Protein AF-A0A0M2PXL9-F1 (afdb_monomer)

pLDDT: mean 94.6, std 4.39, range [70.94, 98.0]

Sequence (59 aa):
EQALRWYRLEEGEYRQQEPDAEGLIKSGVFPGLWLAVEALLAGQMAEVLQGVQQGIAAR

Solvent-accessible surface area (backbone atoms only — not comparable to full-atom values): 3561 Å² total; per-residue (Å²): 137,85,80,86,86,47,67,46,81,53,98,90,38,77,43,75,61,68,56,47,99,85,39,34,39,71,46,94,84,45,85,26,45,23,40,28,52,67,32,56,74,72,65,38,57,73,56,24,49,48,34,28,51,51,29,53,68,75,104

Organism: NCBI:txid317619

Radius of gyration: 11.76 Å; Cα contacts (8 Å, |Δi|>4): 80; chains: 1; bounding box: 27×23×28 Å

Structure (mmCIF, N/CA/C/O backbone):
data_AF-A0A0M2PXL9-F1
#
_entry.id   AF-A0A0M2PXL9-F1
#
loop_
_atom_site.group_PDB
_atom_site.id
_atom_site.type_symbol
_atom_site.label_atom_id
_atom_site.label_alt_id
_atom_site.label_comp_id
_atom_site.label_asym_id
_atom_site.label_entity_id
_atom_site.label_seq_id
_atom_site.pdbx_PDB_ins_code
_atom_site.Cartn_x
_atom_site.Cartn_y
_atom_site.Cartn_z
_atom_site.occupancy
_atom_site.B_iso_or_equiv
_atom_site.auth_seq_id
_atom_site.auth_comp_id
_atom_site.auth_asym_id
_atom_site.auth_atom_id
_atom_site.pdbx_PDB_model_num
ATOM 1 N N . GLU A 1 1 ? -5.381 9.488 15.677 1.00 78.00 1 GLU A N 1
ATOM 2 C CA . GLU A 1 1 ? -5.682 9.015 14.309 1.00 78.00 1 GLU A CA 1
ATOM 3 C C . GLU A 1 1 ? -4.540 8.139 13.820 1.00 78.00 1 GLU A C 1
ATOM 5 O O . GLU A 1 1 ? -3.395 8.421 14.164 1.00 78.00 1 GLU A O 1
ATOM 10 N N . GLN A 1 2 ? -4.844 7.062 13.095 1.00 89.81 2 GLN A N 1
ATOM 11 C CA . GLN A 1 2 ? -3.841 6.206 12.454 1.00 89.81 2 GLN A CA 1
ATOM 12 C C . GLN A 1 2 ? -3.743 6.597 10.979 1.00 89.81 2 GLN A C 1
ATOM 14 O O . GLN A 1 2 ? -4.761 6.860 10.348 1.00 89.81 2 GLN A O 1
ATOM 19 N N . ALA A 1 3 ? -2.528 6.648 10.441 1.00 92.06 3 ALA A N 1
ATOM 20 C CA . ALA A 1 3 ? -2.288 6.971 9.041 1.00 92.06 3 ALA A CA 1
ATOM 21 C C . ALA A 1 3 ? -1.167 6.091 8.490 1.00 92.06 3 ALA A C 1
ATOM 23 O O . ALA A 1 3 ? -0.159 5.862 9.165 1.00 92.06 3 ALA A O 1
ATOM 24 N N . LEU A 1 4 ? -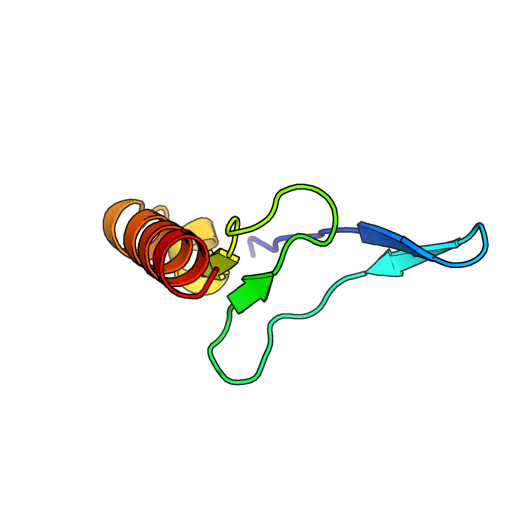1.333 5.626 7.253 1.00 94.31 4 LEU A N 1
ATOM 25 C CA . LEU A 1 4 ? -0.293 4.920 6.520 1.00 94.31 4 LEU A CA 1
ATOM 26 C C . LEU A 1 4 ? 0.573 5.954 5.806 1.00 94.31 4 LEU A C 1
ATOM 28 O O . LEU A 1 4 ? 0.087 6.690 4.955 1.00 94.31 4 LEU A O 1
ATOM 32 N N . ARG A 1 5 ? 1.865 5.993 6.132 1.00 95.19 5 ARG A N 1
ATOM 33 C CA . ARG A 1 5 ? 2.841 6.810 5.404 1.00 95.19 5 ARG A CA 1
ATOM 34 C C . ARG A 1 5 ? 3.744 5.895 4.596 1.00 95.19 5 ARG A C 1
ATOM 36 O O . ARG A 1 5 ? 4.676 5.307 5.142 1.00 95.19 5 ARG A O 1
ATOM 43 N N . TRP A 1 6 ? 3.448 5.755 3.309 1.00 95.00 6 TRP A N 1
ATOM 44 C CA . TRP A 1 6 ? 4.264 4.975 2.383 1.00 95.00 6 TRP A CA 1
ATOM 45 C C . TRP A 1 6 ? 5.036 5.923 1.475 1.00 95.00 6 TRP A C 1
ATOM 47 O O . TRP A 1 6 ? 4.433 6.729 0.781 1.00 95.00 6 TRP A O 1
ATOM 57 N N . TYR A 1 7 ? 6.363 5.813 1.445 1.00 94.94 7 TYR A N 1
ATOM 58 C CA . TYR A 1 7 ? 7.206 6.577 0.525 1.00 94.94 7 TYR A CA 1
ATOM 59 C C . TYR A 1 7 ? 7.791 5.696 -0.578 1.00 94.94 7 TYR A C 1
ATOM 61 O O . TYR A 1 7 ? 8.207 4.562 -0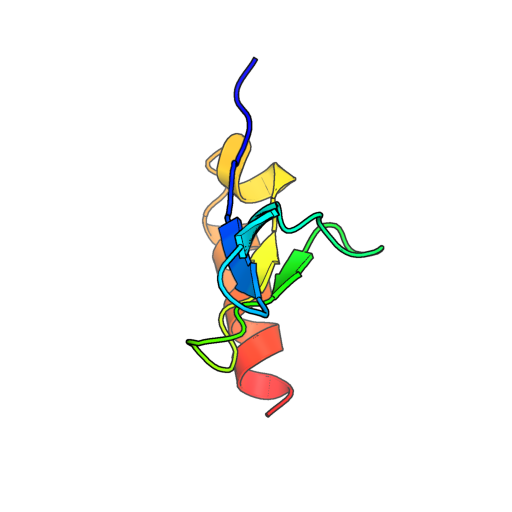.329 1.00 94.94 7 TYR A O 1
ATOM 69 N N . ARG A 1 8 ? 7.864 6.234 -1.795 1.00 92.81 8 ARG A N 1
ATOM 70 C CA . ARG A 1 8 ? 8.651 5.675 -2.895 1.00 92.81 8 ARG A CA 1
ATOM 71 C C . ARG A 1 8 ? 9.832 6.595 -3.169 1.00 92.81 8 ARG A C 1
ATOM 73 O O . ARG A 1 8 ? 9.685 7.811 -3.124 1.00 92.81 8 ARG A O 1
ATOM 80 N N . LEU A 1 9 ? 10.992 6.005 -3.437 1.00 93.00 9 LEU A N 1
ATOM 81 C CA . LEU A 1 9 ? 12.146 6.754 -3.912 1.00 93.00 9 LEU A CA 1
ATOM 82 C C . LEU A 1 9 ? 11.954 7.055 -5.404 1.00 93.00 9 LEU A C 1
ATOM 84 O O . LEU A 1 9 ? 11.948 6.135 -6.221 1.00 93.00 9 LEU A O 1
ATOM 88 N N . GLU A 1 10 ? 11.789 8.328 -5.741 1.00 91.06 10 GLU A N 1
ATOM 89 C CA . GLU A 1 10 ? 11.648 8.834 -7.105 1.00 91.06 10 GLU A CA 1
ATOM 90 C C . GLU A 1 10 ? 12.682 9.944 -7.306 1.00 91.06 10 GLU A C 1
ATOM 92 O O . GLU A 1 10 ? 12.728 10.897 -6.535 1.00 91.06 10 GLU A O 1
ATOM 97 N N . GLU A 1 11 ? 13.558 9.789 -8.304 1.00 92.12 11 GLU A N 1
ATOM 98 C CA . GLU A 1 11 ? 14.587 10.788 -8.655 1.00 92.12 11 GLU A CA 1
ATOM 99 C C . GLU A 1 11 ? 15.494 11.218 -7.481 1.00 92.12 11 GLU A C 1
ATOM 101 O O . GLU A 1 11 ? 15.985 12.340 -7.425 1.00 92.12 11 GLU A O 1
ATOM 106 N N . GLY A 1 12 ? 15.754 10.302 -6.541 1.00 95.19 12 GLY A N 1
ATOM 107 C CA . GLY A 1 12 ? 16.586 10.569 -5.36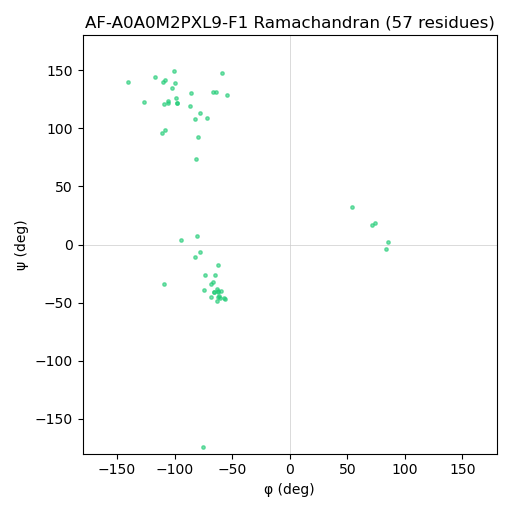2 1.00 95.19 12 GLY A CA 1
ATOM 108 C C . GLY A 1 12 ? 15.834 11.186 -4.178 1.00 95.19 12 GLY A C 1
ATOM 109 O O . GLY A 1 12 ? 16.443 11.411 -3.134 1.00 95.19 12 GLY A O 1
ATOM 110 N N . GLU A 1 13 ? 14.522 11.390 -4.294 1.00 96.25 13 GLU A N 1
ATOM 111 C CA . GLU A 1 13 ? 13.671 11.937 -3.238 1.00 96.25 13 GLU A CA 1
ATOM 112 C C . GLU A 1 13 ? 12.603 10.934 -2.791 1.00 96.25 13 GLU A C 1
ATOM 114 O O . GLU A 1 13 ? 12.045 10.176 -3.585 1.00 96.25 13 GLU A O 1
ATOM 119 N N . TYR A 1 14 ? 12.287 10.927 -1.495 1.00 95.12 14 TYR A N 1
ATOM 120 C CA . TYR A 1 14 ? 11.179 10.133 -0.970 1.00 95.12 14 TYR A CA 1
ATOM 121 C C . TYR A 1 14 ? 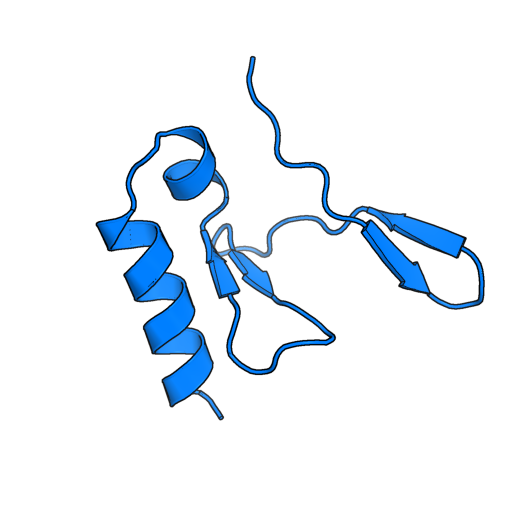9.861 10.873 -1.177 1.00 95.12 14 TYR A C 1
ATOM 123 O O . TYR A 1 14 ? 9.565 11.838 -0.474 1.00 95.12 14 TYR A O 1
ATOM 131 N N . ARG A 1 15 ? 9.041 10.385 -2.107 1.00 94.88 15 ARG A N 1
ATOM 132 C CA . ARG A 1 15 ? 7.698 10.909 -2.359 1.00 94.88 15 ARG A CA 1
ATOM 133 C C . ARG A 1 15 ? 6.657 10.045 -1.679 1.00 94.88 15 ARG A C 1
ATOM 135 O O . ARG A 1 15 ? 6.629 8.826 -1.868 1.00 94.88 15 ARG A O 1
ATOM 142 N N . GLN A 1 16 ? 5.815 10.683 -0.872 1.00 95.38 16 GLN A N 1
ATOM 143 C CA . GLN A 1 16 ? 4.694 9.998 -0.247 1.00 95.38 16 GLN A CA 1
ATOM 144 C C . GLN A 1 16 ? 3.730 9.524 -1.335 1.00 95.38 16 GLN A C 1
ATOM 146 O O . GLN A 1 16 ? 3.400 10.267 -2.255 1.00 95.38 16 GLN A O 1
ATOM 151 N N . GLN A 1 17 ? 3.343 8.260 -1.246 1.00 95.19 17 GLN A N 1
ATOM 152 C CA . GLN A 1 17 ? 2.342 7.652 -2.099 1.00 95.19 17 GLN A CA 1
ATOM 153 C C . GLN A 1 17 ? 0.975 7.929 -1.491 1.00 95.19 17 GLN A C 1
ATOM 155 O O . GLN A 1 17 ? 0.758 7.665 -0.307 1.00 95.19 17 GLN A O 1
ATOM 160 N N . GLU A 1 18 ? 0.069 8.419 -2.322 1.00 95.19 18 GLU A N 1
ATOM 161 C CA . GLU A 1 18 ? -1.330 8.597 -1.963 1.00 95.19 18 GLU A CA 1
ATOM 162 C C . GLU A 1 18 ? -2.156 7.439 -2.543 1.00 95.19 18 GLU A C 1
ATOM 164 O O . GLU A 1 18 ? -1.781 6.883 -3.585 1.00 95.19 18 GLU A O 1
ATOM 169 N N . PRO A 1 19 ? -3.253 7.041 -1.878 1.00 96.00 19 PRO A N 1
ATOM 170 C CA . PRO A 1 19 ? -4.187 6.077 -2.440 1.00 96.00 19 PRO A CA 1
ATOM 171 C C . PRO A 1 19 ? -4.768 6.587 -3.765 1.00 96.00 19 PRO A C 1
ATOM 173 O O . PRO A 1 19 ? -4.962 7.789 -3.952 1.00 96.00 19 PRO A O 1
ATOM 176 N N . ASP A 1 20 ? -5.066 5.672 -4.682 1.00 95.31 20 ASP A N 1
ATOM 177 C CA . ASP A 1 20 ? -5.812 5.998 -5.895 1.00 95.31 20 ASP A CA 1
ATOM 178 C C . ASP A 1 20 ? -7.315 6.210 -5.613 1.00 95.31 20 ASP A C 1
ATOM 180 O O . ASP A 1 20 ? -7.767 6.223 -4.467 1.00 95.31 20 ASP A O 1
ATOM 184 N N . ALA A 1 21 ? -8.108 6.387 -6.675 1.00 95.56 21 ALA A N 1
ATOM 185 C CA . ALA A 1 21 ? -9.553 6.596 -6.568 1.00 95.56 21 ALA A CA 1
ATOM 186 C C . ALA A 1 21 ? -10.311 5.412 -5.932 1.00 95.56 21 ALA A C 1
ATOM 188 O O . ALA A 1 21 ? -11.445 5.588 -5.493 1.00 95.56 21 ALA A O 1
ATOM 189 N N . GLU A 1 22 ? -9.702 4.226 -5.876 1.00 94.06 22 GLU A N 1
ATOM 190 C CA . GLU A 1 22 ? -10.246 3.025 -5.235 1.00 94.06 22 GLU A CA 1
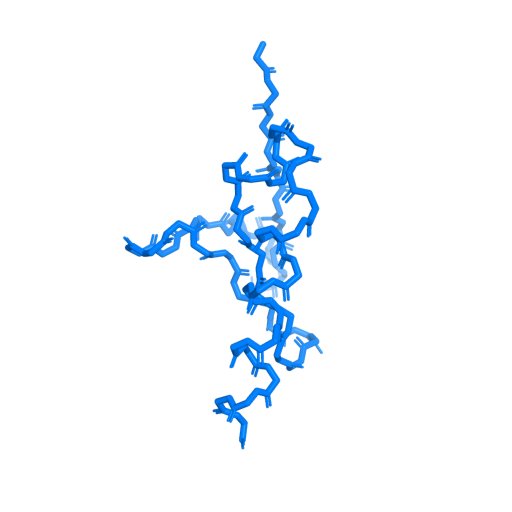ATOM 191 C C . GLU A 1 22 ? -9.746 2.879 -3.785 1.00 94.06 22 GLU A C 1
ATOM 193 O O . GLU A 1 22 ? -10.043 1.890 -3.116 1.00 94.06 22 GLU A O 1
ATOM 198 N N . GLY A 1 23 ? -8.976 3.849 -3.278 1.00 96.19 23 GLY A N 1
ATOM 199 C CA . GLY A 1 23 ? -8.378 3.794 -1.945 1.00 96.19 23 GLY A CA 1
ATOM 200 C C . GLY A 1 23 ? -7.192 2.829 -1.851 1.00 96.19 23 GLY A C 1
ATOM 201 O O . GLY A 1 23 ? -6.816 2.421 -0.745 1.00 96.19 23 GLY A O 1
ATOM 202 N N . LEU A 1 24 ? -6.590 2.456 -2.987 1.00 96.88 24 LEU A N 1
ATOM 203 C CA . LEU A 1 24 ? -5.483 1.507 -3.060 1.00 96.88 24 LEU A CA 1
ATOM 204 C C . LEU A 1 24 ? -4.138 2.219 -3.248 1.00 96.88 24 LEU A C 1
ATOM 206 O O . LEU A 1 24 ? -3.978 3.058 -4.131 1.00 96.88 24 LEU A O 1
ATOM 210 N N . ILE A 1 25 ? -3.119 1.815 -2.485 1.00 97.19 25 ILE A N 1
ATOM 211 C CA . ILE A 1 25 ? -1.715 2.119 -2.805 1.00 97.19 25 ILE A CA 1
ATOM 212 C C . ILE A 1 25 ? -1.097 0.913 -3.510 1.00 97.19 25 ILE A C 1
ATOM 214 O O . ILE A 1 25 ? -1.039 -0.187 -2.957 1.00 97.19 25 ILE A O 1
ATOM 218 N N . LYS A 1 26 ? -0.596 1.127 -4.730 1.00 95.69 26 LYS A N 1
ATOM 219 C CA . LYS A 1 26 ? 0.012 0.089 -5.574 1.00 95.69 26 LYS A CA 1
ATOM 220 C C . LYS A 1 26 ? 1.537 0.131 -5.449 1.00 95.69 26 LYS A C 1
ATOM 222 O O . LYS A 1 26 ? 2.176 1.152 -5.720 1.00 95.69 26 LYS A O 1
ATOM 227 N N . SER A 1 27 ? 2.141 -0.980 -5.034 1.00 93.94 27 SER A N 1
ATOM 228 C CA . SER A 1 27 ? 3.594 -1.066 -4.890 1.00 93.94 27 SER A CA 1
ATOM 229 C C . SER A 1 27 ? 4.296 -0.980 -6.244 1.00 93.94 27 SER A C 1
ATOM 231 O O . SER A 1 27 ? 3.973 -1.713 -7.174 1.00 93.94 27 SER A O 1
ATOM 233 N N . GLY A 1 28 ? 5.308 -0.114 -6.329 1.00 90.06 28 GLY A N 1
ATOM 234 C CA . GLY A 1 28 ? 6.197 -0.035 -7.493 1.00 90.06 28 GLY A CA 1
ATOM 235 C C . GLY A 1 28 ? 7.322 -1.078 -7.483 1.00 90.06 28 GLY A C 1
ATOM 236 O O . GLY A 1 28 ? 8.005 -1.236 -8.487 1.00 90.06 28 GLY A O 1
ATOM 237 N N . VAL A 1 29 ? 7.529 -1.778 -6.359 1.00 90.75 29 VAL A N 1
ATOM 238 C CA . VAL A 1 29 ? 8.626 -2.751 -6.170 1.00 90.75 29 VAL A CA 1
ATOM 239 C C . VAL A 1 29 ? 8.111 -4.188 -6.133 1.00 90.75 29 VAL A C 1
ATOM 241 O O . VAL A 1 29 ? 8.782 -5.093 -6.621 1.00 90.75 29 VAL A O 1
ATOM 244 N N . PHE A 1 30 ? 6.915 -4.402 -5.581 1.00 92.25 30 PHE A N 1
ATOM 245 C CA . PHE A 1 30 ? 6.276 -5.712 -5.487 1.00 92.25 30 PHE A CA 1
ATOM 246 C C . PHE A 1 30 ? 5.056 -5.756 -6.416 1.00 92.25 30 PHE A C 1
ATOM 248 O O . PHE A 1 30 ? 3.978 -5.306 -6.020 1.00 92.25 30 PHE A O 1
ATOM 255 N N . PRO A 1 31 ? 5.191 -6.278 -7.651 1.00 90.75 31 PRO A N 1
ATOM 256 C CA . PRO A 1 31 ? 4.069 -6.391 -8.574 1.00 90.75 31 PRO A CA 1
ATOM 257 C C . PRO A 1 31 ? 2.902 -7.155 -7.943 1.00 90.75 31 PRO A C 1
ATOM 259 O O . PRO A 1 31 ? 3.087 -8.245 -7.404 1.00 90.75 31 PRO A O 1
ATOM 262 N N . GLY A 1 32 ? 1.711 -6.565 -8.010 1.00 94.38 32 GLY A N 1
ATOM 263 C CA . GLY A 1 32 ? 0.478 -7.117 -7.447 1.00 94.38 32 GLY A CA 1
ATOM 264 C C . GLY A 1 32 ? 0.241 -6.842 -5.960 1.00 94.38 32 GLY A C 1
ATOM 265 O O . GLY A 1 32 ? -0.830 -7.154 -5.451 1.00 94.38 32 GLY A O 1
ATOM 266 N N . LEU A 1 33 ? 1.180 -6.200 -5.257 1.00 96.62 33 LEU A N 1
ATOM 267 C CA . LEU A 1 33 ? 0.934 -5.712 -3.900 1.00 96.62 33 LEU A CA 1
ATOM 268 C C . LEU A 1 33 ? 0.150 -4.396 -3.958 1.00 96.62 33 LEU A C 1
ATOM 270 O O . LEU A 1 33 ? 0.737 -3.316 -4.078 1.00 96.62 33 LEU A O 1
ATOM 274 N N . TRP A 1 34 ? -1.175 -4.495 -3.900 1.00 96.94 34 TRP A N 1
ATOM 275 C CA . TRP A 1 34 ? -2.090 -3.359 -3.795 1.00 96.94 34 TRP A CA 1
ATOM 276 C C . TRP A 1 34 ? -2.708 -3.352 -2.393 1.00 96.94 34 TRP A C 1
ATOM 278 O O . TRP A 1 34 ? -3.315 -4.339 -1.984 1.00 96.94 34 TRP A O 1
ATOM 288 N N . LEU A 1 35 ? -2.519 -2.269 -1.636 1.00 97.56 35 LEU A N 1
ATOM 289 C CA . LEU A 1 35 ? -3.012 -2.154 -0.261 1.00 97.56 35 LEU A CA 1
ATOM 290 C C . LEU A 1 35 ? -4.225 -1.232 -0.177 1.00 97.56 35 LEU A C 1
ATOM 292 O O . LEU A 1 35 ? -4.108 -0.048 -0.482 1.00 97.56 35 LEU A O 1
ATOM 296 N N . ALA A 1 36 ? -5.341 -1.761 0.325 1.00 97.75 36 ALA A N 1
ATOM 297 C CA . ALA A 1 36 ? -6.504 -0.977 0.733 1.00 97.75 36 ALA A CA 1
ATOM 298 C C . ALA A 1 36 ? -6.192 -0.221 2.026 1.00 97.75 36 ALA A C 1
ATOM 300 O O . ALA A 1 36 ? -6.030 -0.829 3.087 1.00 97.75 36 ALA A O 1
ATOM 301 N N . VAL A 1 37 ? -6.053 1.102 1.928 1.00 96.75 37 VAL A N 1
ATOM 302 C CA . VAL A 1 37 ? -5.516 1.924 3.022 1.00 96.75 37 VAL A CA 1
ATOM 303 C C . VAL A 1 37 ? -6.472 1.985 4.207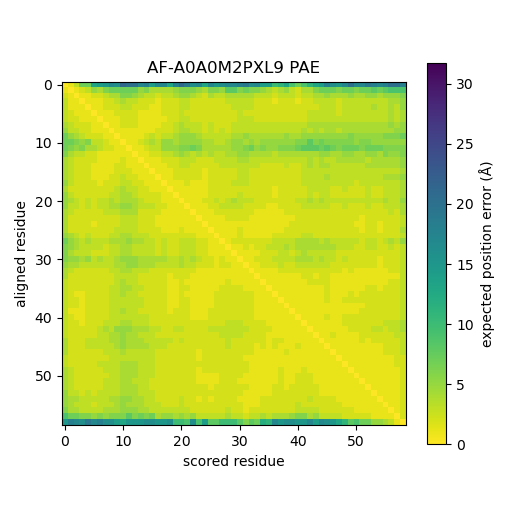 1.00 96.75 37 VAL A C 1
ATOM 305 O O . VAL A 1 37 ? -6.037 1.778 5.338 1.00 96.75 37 VAL A O 1
ATOM 308 N N . GLU A 1 38 ? -7.766 2.192 3.967 1.00 96.62 38 GLU A N 1
ATOM 309 C CA . GLU A 1 38 ? -8.767 2.226 5.040 1.00 96.62 38 GLU A CA 1
ATOM 310 C C . GLU A 1 38 ? -8.861 0.880 5.766 1.00 96.62 38 GLU A C 1
ATOM 312 O O . GLU A 1 38 ? -8.734 0.832 6.990 1.00 96.62 38 GLU A O 1
ATOM 317 N N . ALA A 1 39 ? -8.968 -0.218 5.013 1.00 97.44 39 ALA A N 1
ATOM 318 C CA . ALA A 1 39 ? -9.014 -1.570 5.565 1.00 97.44 39 ALA A CA 1
ATOM 319 C C . ALA A 1 39 ? -7.754 -1.914 6.372 1.00 97.44 39 ALA A C 1
ATOM 321 O O . ALA A 1 39 ? -7.838 -2.525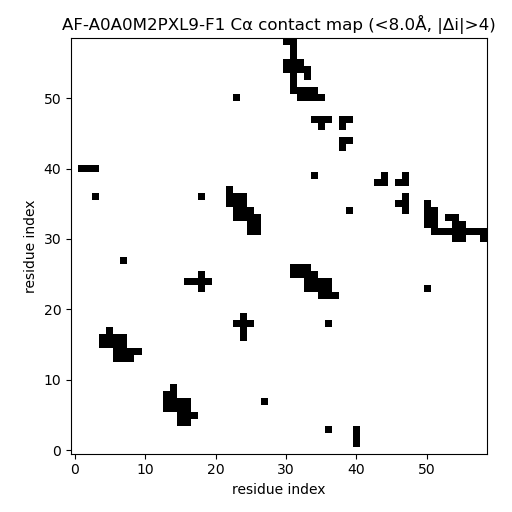 7.439 1.00 97.44 39 ALA A O 1
ATOM 322 N N . LEU A 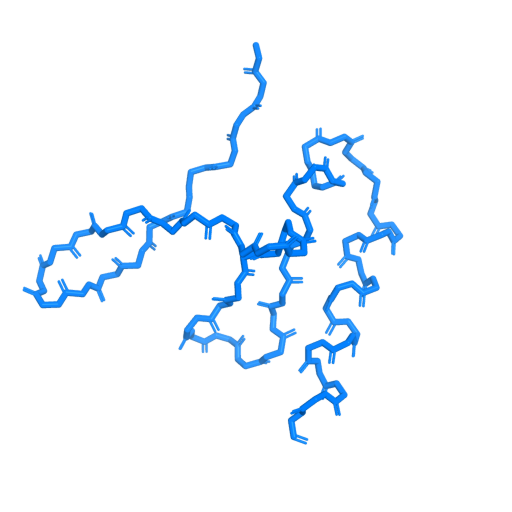1 40 ? -6.573 -1.498 5.900 1.00 96.88 40 LEU A N 1
ATOM 323 C CA . LEU A 1 40 ? -5.319 -1.705 6.620 1.00 96.88 40 LEU A CA 1
ATOM 324 C C . LEU A 1 40 ? -5.324 -0.971 7.966 1.00 96.88 40 LEU A C 1
ATOM 326 O O . LEU A 1 40 ? -4.945 -1.558 8.979 1.00 96.88 40 LEU A O 1
ATOM 330 N N . LEU A 1 41 ? -5.769 0.287 7.986 1.00 96.62 41 LEU A N 1
ATOM 331 C CA . LEU A 1 41 ? -5.855 1.086 9.210 1.00 96.62 41 LEU A CA 1
ATOM 332 C C . LEU A 1 41 ? -6.927 0.551 10.169 1.00 96.62 41 LEU A C 1
ATOM 334 O O . LEU A 1 41 ? -6.723 0.569 11.379 1.00 96.62 41 LEU A O 1
ATOM 338 N N . ALA A 1 42 ? -8.024 0.009 9.640 1.00 96.94 42 ALA A N 1
ATOM 339 C CA . ALA A 1 42 ? -9.088 -0.630 10.411 1.00 96.94 42 ALA A CA 1
ATOM 340 C C . ALA A 1 42 ? -8.752 -2.064 10.876 1.00 96.94 42 ALA A C 1
ATOM 342 O O . ALA A 1 42 ? -9.527 -2.666 11.619 1.00 96.94 42 ALA A O 1
ATOM 343 N N . GLY A 1 43 ? -7.620 -2.639 10.447 1.00 96.38 43 GLY A N 1
ATOM 344 C CA . GLY A 1 43 ? -7.245 -4.026 10.752 1.00 96.38 43 GLY A CA 1
ATOM 345 C C . GLY A 1 43 ? -8.080 -5.085 10.016 1.00 96.38 43 GLY A C 1
ATOM 346 O O . GLY A 1 43 ? -8.066 -6.260 10.390 1.00 96.38 43 GLY A O 1
ATOM 347 N N . GLN A 1 44 ? -8.799 -4.703 8.961 1.00 98.00 44 GLN A N 1
ATOM 348 C CA . 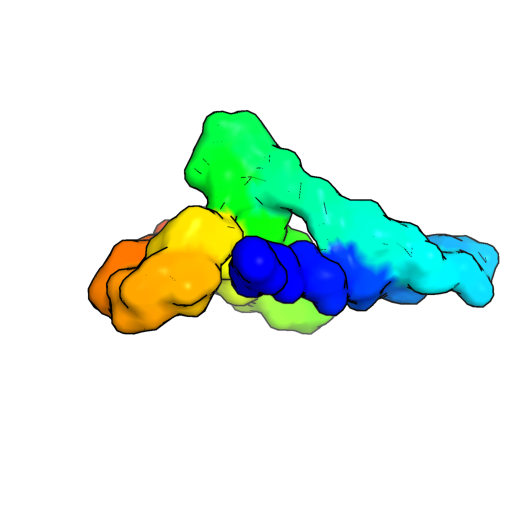GLN A 1 44 ? -9.683 -5.560 8.167 1.00 98.00 44 GLN A CA 1
ATOM 349 C C . GLN A 1 44 ? -8.884 -6.363 7.134 1.00 98.00 44 GLN A C 1
ATOM 351 O O . GLN A 1 44 ? -8.897 -6.107 5.932 1.00 98.00 44 GLN A O 1
ATOM 356 N N . MET A 1 45 ? -8.161 -7.378 7.608 1.00 96.94 45 MET A N 1
ATOM 357 C CA . MET A 1 45 ? -7.183 -8.084 6.775 1.00 96.94 45 MET A CA 1
ATOM 358 C C . MET A 1 45 ? -7.796 -8.841 5.585 1.00 96.94 45 MET A C 1
ATOM 360 O O . MET A 1 45 ? -7.132 -9.016 4.570 1.00 96.94 45 MET A O 1
ATOM 364 N N . ALA A 1 46 ? -9.061 -9.267 5.669 1.00 97.81 46 ALA A N 1
ATOM 365 C CA . ALA A 1 46 ? -9.747 -9.905 4.542 1.00 97.81 46 ALA A CA 1
ATOM 366 C C . ALA A 1 46 ? -9.874 -8.962 3.332 1.00 97.81 46 ALA A C 1
ATOM 368 O O . ALA A 1 46 ? -9.670 -9.386 2.197 1.00 97.81 46 ALA A O 1
ATOM 369 N N . GLU A 1 47 ? -10.161 -7.684 3.573 1.00 97.31 47 GLU A N 1
ATOM 370 C CA . GLU A 1 47 ? -10.269 -6.652 2.537 1.00 97.31 47 GLU A CA 1
ATOM 371 C C . GLU A 1 47 ? -8.888 -6.246 2.015 1.00 97.31 47 GLU A C 1
ATOM 373 O O . GLU A 1 47 ? -8.690 -6.127 0.806 1.00 97.31 47 GLU A O 1
ATOM 378 N N . VAL A 1 48 ? -7.889 -6.153 2.902 1.00 97.19 48 VAL A N 1
ATOM 379 C CA . VAL A 1 48 ? -6.487 -5.957 2.496 1.00 97.19 48 VAL A CA 1
ATOM 380 C C . VAL A 1 48 ? -6.042 -7.067 1.539 1.00 97.19 48 VAL A C 1
ATOM 382 O O . VAL A 1 48 ? -5.467 -6.790 0.487 1.00 97.19 48 VAL A O 1
ATOM 385 N N . LEU A 1 49 ? -6.338 -8.328 1.869 1.00 97.75 49 LEU A N 1
ATOM 386 C CA . LEU A 1 49 ? -5.980 -9.476 1.037 1.00 97.75 49 LEU A CA 1
ATOM 387 C C . LEU A 1 49 ? -6.729 -9.497 -0.298 1.00 97.75 49 LEU A C 1
ATOM 389 O O . LEU A 1 49 ? -6.138 -9.925 -1.286 1.00 97.75 49 LEU A O 1
ATOM 393 N N . GLN A 1 50 ? -7.973 -9.010 -0.365 1.00 97.38 50 GLN A N 1
ATOM 394 C CA . GLN A 1 50 ? -8.686 -8.859 -1.639 1.00 97.38 50 GLN A CA 1
ATOM 395 C C . GLN A 1 50 ? -7.958 -7.897 -2.582 1.00 97.38 50 GLN A C 1
ATOM 397 O O . GLN A 1 50 ? -7.773 -8.239 -3.749 1.00 97.38 50 GLN A O 1
ATOM 402 N N . GLY A 1 51 ? -7.479 -6.753 -2.081 1.00 96.56 51 GLY A N 1
ATOM 403 C CA . GLY A 1 51 ? -6.673 -5.814 -2.871 1.00 96.56 51 GLY A CA 1
ATOM 404 C C . GLY A 1 51 ? -5.419 -6.476 -3.451 1.00 96.56 51 GLY A C 1
ATOM 405 O O . GLY A 1 51 ? -5.159 -6.390 -4.651 1.00 96.56 51 GLY A O 1
ATOM 406 N N . VAL A 1 52 ? -4.693 -7.242 -2.632 1.00 97.31 52 VAL A N 1
ATOM 407 C CA . VAL A 1 52 ? -3.523 -8.010 -3.092 1.00 97.31 52 VAL A CA 1
ATOM 408 C C . VAL A 1 52 ? -3.908 -9.052 -4.146 1.00 97.31 52 VAL A C 1
ATOM 410 O O . VAL A 1 52 ? -3.207 -9.222 -5.140 1.00 97.31 52 VAL A O 1
ATOM 413 N N . GLN A 1 53 ? -5.031 -9.745 -3.968 1.00 97.12 53 GLN A N 1
ATOM 414 C CA . GLN A 1 53 ? -5.490 -10.771 -4.906 1.00 97.12 53 GLN A CA 1
ATOM 415 C C . GLN A 1 53 ? -5.862 -10.176 -6.270 1.00 97.12 53 GLN A C 1
ATOM 417 O O . GLN A 1 53 ? -5.487 -10.737 -7.300 1.00 97.12 53 GLN A O 1
ATOM 422 N N . GLN A 1 54 ? -6.521 -9.014 -6.279 1.00 96.12 54 GLN A N 1
ATOM 423 C CA . GLN A 1 54 ? -6.787 -8.243 -7.496 1.00 96.12 54 GLN A CA 1
ATOM 424 C C . GLN A 1 54 ? -5.484 -7.830 -8.183 1.00 96.12 54 GLN A C 1
ATOM 426 O O . GLN A 1 54 ? -5.333 -8.039 -9.385 1.00 96.12 54 GLN A O 1
ATOM 431 N N . GLY A 1 55 ? -4.515 -7.315 -7.422 1.00 95.88 55 GLY A N 1
ATOM 432 C CA . GLY A 1 55 ? -3.230 -6.902 -7.972 1.00 95.88 55 GLY A CA 1
ATOM 433 C C . GLY A 1 55 ? -2.429 -8.049 -8.583 1.00 95.88 55 GLY A C 1
ATOM 434 O O . GLY A 1 55 ? -1.799 -7.868 -9.623 1.00 95.88 55 GLY A O 1
ATOM 435 N N . ILE A 1 56 ? -2.461 -9.234 -7.970 1.00 96.88 56 ILE A N 1
ATOM 436 C CA . ILE A 1 56 ? -1.840 -10.443 -8.529 1.00 96.88 56 ILE A CA 1
ATOM 437 C C . ILE A 1 56 ? -2.550 -10.876 -9.821 1.00 96.88 56 ILE A C 1
ATOM 439 O O . ILE A 1 56 ? -1.876 -11.274 -10.767 1.00 96.88 56 ILE A O 1
ATOM 443 N N . ALA A 1 57 ? -3.884 -10.801 -9.870 1.00 96.19 57 ALA A N 1
ATOM 444 C CA . ALA A 1 57 ? -4.682 -11.223 -11.024 1.00 96.19 57 ALA A CA 1
ATOM 445 C C . ALA A 1 57 ? -4.610 -10.259 -12.221 1.00 96.19 57 ALA A C 1
ATOM 447 O O . ALA A 1 57 ? -4.794 -10.687 -13.355 1.00 96.19 57 ALA A O 1
ATOM 448 N N . ALA A 1 58 ? -4.343 -8.973 -11.985 1.00 90.94 58 ALA A N 1
ATOM 449 C CA . ALA A 1 58 ? -4.220 -7.948 -13.024 1.00 90.94 58 ALA A CA 1
ATOM 450 C C . ALA A 1 58 ? -2.849 -7.934 -13.735 1.00 90.94 58 ALA A C 1
ATOM 452 O O . ALA A 1 58 ? -2.564 -7.003 -14.491 1.00 90.94 58 ALA A O 1
ATOM 453 N N . ARG A 1 59 ? -1.988 -8.918 -13.452 1.00 70.94 59 ARG A N 1
ATOM 454 C CA . ARG A 1 59 ? -0.630 -9.025 -13.989 1.00 70.94 59 ARG A CA 1
ATOM 455 C C . ARG A 1 59 ? -0.563 -9.813 -15.294 1.00 70.94 59 ARG A C 1
ATOM 457 O O . ARG A 1 59 ? -1.280 -10.828 -15.412 1.00 70.94 59 ARG A O 1
#

Mean predicted aligned error: 2.78 Å

Secondary structure (DSSP, 8-state):
------EEEETTEEEEPPP-TTSEEEPSSSTT-EEEHHHHHTT-HHHHHHHHHHHHHT-

Foldseek 3Di:
DDFDFDFDQDPNDTDTFAADPQCWGADPVDQLQIANGVCVRVVVVVVRVVSSVVRVVVD